Protein AF-C2L0D6-F1 (afdb_monomer_lite)

pLDDT: mean 72.46, std 16.94, range [34.91, 89.44]

Organism: NCBI:txid585501

Sequence (70 aa):
MIFWNLSRNEKPVIKEVDKMNNEIKIFEGNQIRSVWDNDKEEWYFSVVDVVGTLTDSKDPGAYWRKLNKD

Radius of gyration: 22.19 Å; chains: 1; bounding box: 40×68×31 Å

Structure (mmCIF, N/CA/C/O backbone):
data_AF-C2L0D6-F1
#
_entry.id   AF-C2L0D6-F1
#
loop_
_atom_site.group_PDB
_atom_site.id
_atom_site.type_symbol
_atom_site.label_atom_id
_atom_site.label_alt_id
_atom_site.label_comp_id
_atom_site.label_asym_id
_atom_site.label_entity_id
_atom_site.label_seq_id
_atom_site.pdbx_PDB_ins_code
_atom_site.Cartn_x
_atom_site.Cartn_y
_atom_site.Cartn_z
_atom_site.occupancy
_atom_site.B_iso_or_equiv
_atom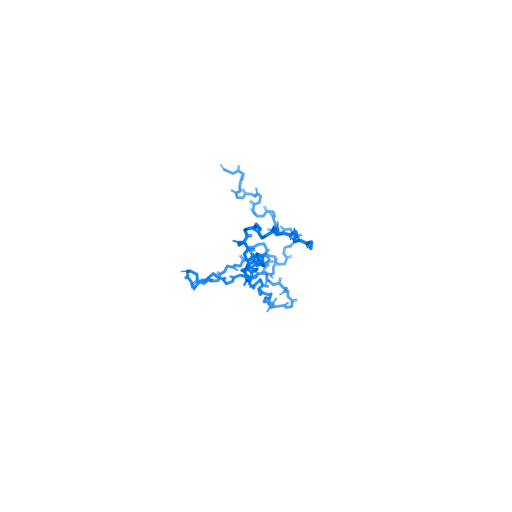_site.auth_seq_id
_atom_site.auth_comp_id
_atom_site.auth_asym_id
_atom_site.auth_atom_id
_atom_site.pdbx_PDB_model_num
ATOM 1 N N . MET A 1 1 ? 22.689 -59.072 -10.463 1.00 34.91 1 MET A N 1
ATOM 2 C CA . MET A 1 1 ? 22.029 -58.323 -11.550 1.00 34.91 1 MET A CA 1
ATOM 3 C C . MET A 1 1 ? 22.085 -56.857 -11.170 1.00 34.91 1 MET A C 1
ATOM 5 O O . MET A 1 1 ? 21.388 -56.432 -10.261 1.00 34.91 1 MET A O 1
ATOM 9 N N . ILE A 1 2 ? 23.058 -56.157 -11.744 1.00 39.53 2 ILE A N 1
ATOM 10 C CA . ILE A 1 2 ? 23.390 -54.764 -11.457 1.00 39.53 2 ILE A CA 1
ATOM 11 C C . ILE A 1 2 ? 22.650 -53.948 -12.513 1.00 39.53 2 ILE A C 1
ATOM 13 O O . ILE A 1 2 ? 22.962 -54.087 -13.691 1.00 39.53 2 ILE A O 1
ATOM 17 N N . PHE A 1 3 ? 21.686 -53.123 -12.114 1.00 37.47 3 PHE A N 1
ATOM 18 C CA . PHE A 1 3 ? 21.251 -52.005 -12.947 1.00 37.47 3 PHE A CA 1
ATOM 19 C C . PHE A 1 3 ? 21.633 -50.716 -12.236 1.00 37.47 3 PHE A C 1
ATOM 21 O O . PHE A 1 3 ? 20.955 -50.210 -11.348 1.00 37.47 3 PHE A O 1
ATOM 28 N N . TRP A 1 4 ? 22.816 -50.260 -12.627 1.00 43.97 4 TRP A N 1
ATOM 29 C CA . TRP A 1 4 ? 23.368 -48.943 -12.395 1.00 43.97 4 TRP A CA 1
ATOM 30 C C . TRP A 1 4 ? 22.616 -47.970 -13.309 1.00 43.97 4 TRP A C 1
ATOM 32 O O . TRP A 1 4 ? 22.676 -48.129 -14.525 1.00 43.97 4 TRP A O 1
ATOM 42 N N . ASN A 1 5 ? 21.919 -46.975 -12.760 1.00 47.94 5 ASN A N 1
ATOM 43 C CA . ASN A 1 5 ? 21.879 -45.664 -13.405 1.00 47.94 5 ASN A CA 1
ATOM 44 C C . ASN A 1 5 ? 21.601 -44.560 -12.382 1.00 47.94 5 ASN A C 1
ATOM 46 O O . ASN A 1 5 ? 20.479 -44.095 -12.194 1.00 47.94 5 ASN A O 1
ATOM 50 N N . LEU A 1 6 ? 22.680 -44.156 -11.723 1.00 48.69 6 LEU A N 1
ATOM 51 C CA . LEU A 1 6 ? 22.820 -42.831 -11.154 1.00 48.69 6 LEU A CA 1
ATOM 52 C C . LEU A 1 6 ? 23.075 -41.863 -12.322 1.00 48.69 6 LEU A C 1
ATOM 54 O O . LEU A 1 6 ? 24.187 -41.812 -12.842 1.00 48.69 6 LEU A O 1
ATOM 58 N N . SER A 1 7 ? 22.065 -41.088 -12.723 1.00 48.44 7 SER A N 1
ATOM 59 C CA . SER A 1 7 ? 22.262 -39.913 -13.576 1.00 48.44 7 SER A CA 1
ATOM 60 C C . SER A 1 7 ? 21.769 -38.662 -12.861 1.00 48.44 7 SER A C 1
ATOM 62 O O . SER A 1 7 ? 20.584 -38.517 -12.588 1.00 48.44 7 SER A O 1
ATOM 64 N N . ARG A 1 8 ? 22.743 -37.786 -12.588 1.00 45.88 8 ARG A N 1
ATOM 65 C CA . ARG A 1 8 ? 22.648 -36.367 -12.217 1.00 45.88 8 ARG A CA 1
ATOM 66 C C . ARG A 1 8 ? 21.850 -36.021 -10.962 1.00 45.88 8 ARG A C 1
ATOM 68 O O . ARG A 1 8 ? 20.673 -35.711 -10.996 1.00 45.88 8 ARG A O 1
ATOM 75 N N . ASN A 1 9 ? 22.582 -35.964 -9.854 1.00 53.03 9 ASN A N 1
ATOM 76 C CA . ASN A 1 9 ? 22.945 -34.719 -9.163 1.00 53.03 9 ASN A CA 1
ATOM 77 C C . ASN A 1 9 ? 22.192 -33.416 -9.542 1.00 53.03 9 ASN A C 1
ATOM 79 O O . ASN A 1 9 ? 22.827 -32.407 -9.834 1.00 53.03 9 ASN A O 1
ATOM 83 N N . GLU A 1 10 ? 20.866 -33.399 -9.481 1.00 56.03 10 GLU A N 1
ATOM 84 C CA . GLU A 1 10 ? 20.096 -32.173 -9.296 1.00 56.03 10 GLU A CA 1
ATOM 85 C C . GLU A 1 10 ? 19.325 -32.341 -7.991 1.00 56.03 10 GLU A C 1
ATOM 87 O O . GLU A 1 10 ? 18.431 -33.175 -7.856 1.00 56.03 10 GLU A O 1
ATOM 92 N N . LYS A 1 11 ? 19.785 -31.596 -6.982 1.00 55.38 11 LYS A N 1
ATOM 93 C CA . LYS A 1 11 ? 19.146 -31.422 -5.673 1.00 55.38 11 LYS A CA 1
ATOM 94 C C . LYS A 1 11 ? 17.636 -31.264 -5.894 1.00 55.38 11 LYS A C 1
ATOM 96 O O . LYS A 1 11 ? 17.284 -30.611 -6.879 1.00 55.38 11 LYS A O 1
ATOM 101 N N . PRO A 1 12 ? 16.741 -31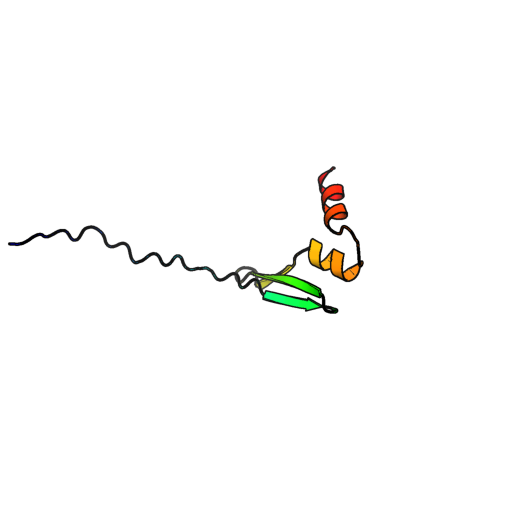.787 -5.030 1.00 45.44 12 PRO A N 1
ATOM 102 C CA . PRO A 1 12 ? 15.332 -31.455 -5.155 1.00 45.44 12 PRO A CA 1
ATOM 103 C C . PRO A 1 12 ? 15.236 -29.934 -5.130 1.00 45.44 12 PRO A C 1
ATOM 105 O O . PRO A 1 12 ? 15.501 -29.302 -4.109 1.00 45.44 12 PRO A O 1
ATOM 108 N N . VAL A 1 13 ? 14.917 -29.354 -6.284 1.00 53.47 13 VAL A N 1
ATOM 109 C CA . VAL A 1 13 ? 14.559 -27.954 -6.420 1.00 53.47 13 VAL A CA 1
ATOM 110 C C . VAL A 1 13 ? 13.173 -27.859 -5.791 1.00 53.47 13 VAL A C 1
ATOM 112 O O . VAL A 1 13 ? 12.160 -27.690 -6.466 1.00 53.47 13 VAL A O 1
ATOM 115 N N . ILE A 1 14 ? 13.118 -27.973 -4.462 1.00 51.75 14 ILE A N 1
ATOM 116 C CA . ILE A 1 14 ? 12.277 -27.053 -3.724 1.00 51.75 14 ILE A CA 1
ATOM 117 C C . ILE A 1 14 ? 12.821 -25.698 -4.147 1.00 51.75 14 ILE A C 1
ATOM 119 O O . ILE A 1 14 ? 13.839 -25.235 -3.647 1.00 51.75 14 ILE A O 1
ATOM 123 N N . LYS A 1 15 ? 12.238 -25.143 -5.218 1.00 50.19 15 LYS A N 1
ATOM 124 C CA . LYS A 1 15 ? 12.418 -23.739 -5.552 1.00 50.19 15 LYS A CA 1
ATOM 125 C C . LYS A 1 15 ? 12.212 -23.065 -4.218 1.00 50.19 15 LYS A C 1
ATOM 127 O O . LYS A 1 15 ? 11.167 -23.306 -3.609 1.00 50.19 15 LYS A O 1
ATOM 132 N N . GLU A 1 16 ? 13.240 -22.383 -3.729 1.00 51.19 16 GLU A N 1
ATOM 133 C CA . GLU A 1 16 ? 13.084 -21.426 -2.655 1.00 51.19 16 GLU A CA 1
ATOM 134 C C . GLU A 1 16 ? 11.816 -20.675 -3.027 1.00 51.19 16 GLU A C 1
ATOM 136 O O . GLU A 1 16 ? 11.756 -19.966 -4.033 1.00 51.19 16 GLU A O 1
ATOM 141 N N . VAL A 1 17 ? 10.730 -20.993 -2.319 1.00 49.53 17 VAL A N 1
ATOM 142 C CA . VAL A 1 17 ? 9.569 -20.133 -2.275 1.00 49.53 17 VAL A CA 1
ATOM 143 C C . VAL A 1 17 ? 10.163 -18.969 -1.534 1.00 49.53 17 VAL A C 1
ATOM 145 O O . VAL A 1 17 ? 10.193 -18.976 -0.304 1.00 49.53 17 VAL A O 1
ATOM 148 N N . ASP A 1 18 ? 10.800 -18.091 -2.303 1.00 50.81 18 ASP A N 1
ATOM 149 C CA . ASP A 1 18 ? 11.304 -16.842 -1.817 1.00 50.81 18 ASP A CA 1
ATOM 150 C C . ASP A 1 18 ? 10.045 -16.155 -1.347 1.00 50.81 18 ASP A C 1
ATOM 152 O O . ASP A 1 18 ? 9.128 -15.818 -2.108 1.00 50.81 18 ASP A O 1
ATOM 156 N N . LYS A 1 19 ? 9.885 -16.257 -0.038 1.00 48.88 19 LYS A N 1
ATOM 157 C CA . LYS A 1 19 ? 8.651 -16.006 0.655 1.00 48.88 19 LYS A CA 1
ATOM 158 C C . LYS A 1 19 ? 8.639 -14.496 0.748 1.00 48.88 19 LYS A C 1
ATOM 160 O O . LYS A 1 19 ? 8.946 -13.938 1.795 1.00 48.88 19 LYS A O 1
ATOM 165 N N . MET A 1 20 ? 8.319 -13.842 -0.370 1.00 51.78 20 MET A N 1
ATOM 166 C CA . MET A 1 20 ? 7.741 -12.510 -0.379 1.00 51.78 20 MET A CA 1
ATOM 167 C C . MET A 1 20 ? 6.494 -12.652 0.482 1.00 51.78 20 MET A C 1
ATOM 169 O O . MET A 1 20 ? 5.431 -13.077 0.024 1.00 51.78 20 MET A O 1
ATOM 173 N N . ASN A 1 21 ? 6.678 -12.472 1.788 1.00 56.91 21 ASN A N 1
ATOM 174 C CA . ASN A 1 21 ? 5.613 -12.502 2.760 1.00 56.91 21 ASN A CA 1
ATOM 175 C C . ASN A 1 21 ? 4.760 -11.292 2.398 1.00 56.91 21 ASN A C 1
ATOM 177 O O . ASN A 1 21 ? 5.067 -10.170 2.79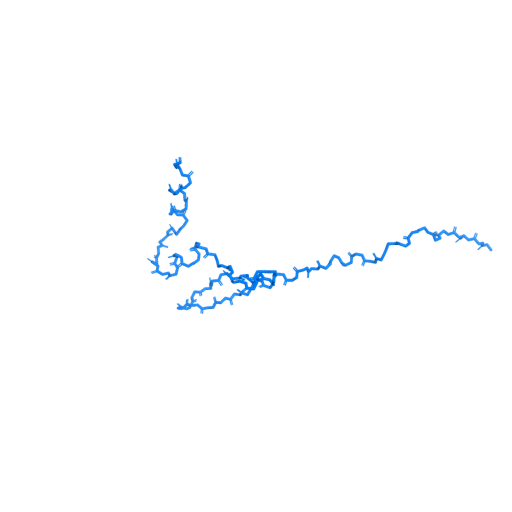1 1.00 56.91 21 ASN A O 1
ATOM 181 N N . ASN A 1 22 ? 3.738 -11.520 1.572 1.00 62.03 22 ASN A N 1
ATOM 182 C CA . ASN A 1 22 ? 2.688 -10.551 1.325 1.00 62.03 22 ASN A CA 1
ATOM 183 C C . ASN A 1 22 ? 1.941 -10.394 2.647 1.00 62.03 22 ASN A C 1
ATOM 185 O O . ASN A 1 22 ? 0.951 -11.078 2.915 1.00 62.03 22 ASN A O 1
ATOM 189 N N . GLU A 1 23 ? 2.491 -9.564 3.522 1.00 70.50 23 GLU A N 1
ATOM 190 C CA . GLU A 1 23 ? 1.910 -9.263 4.807 1.00 70.50 23 GLU A CA 1
ATOM 191 C C . GLU A 1 23 ? 0.672 -8.411 4.560 1.00 70.50 23 GLU A C 1
ATOM 193 O O . GLU A 1 23 ? 0.713 -7.351 3.931 1.00 70.50 23 GLU A O 1
ATOM 198 N N . ILE A 1 24 ? -0.466 -8.894 5.039 1.00 72.31 24 ILE A N 1
ATOM 199 C CA . ILE A 1 24 ? -1.702 -8.126 5.014 1.00 72.31 24 ILE A CA 1
ATOM 200 C C . ILE A 1 24 ? -1.696 -7.246 6.260 1.00 72.31 24 ILE A C 1
ATOM 202 O O . ILE A 1 24 ? -1.703 -7.755 7.382 1.00 72.31 24 ILE A O 1
ATOM 206 N N . LYS A 1 25 ? -1.677 -5.926 6.074 1.00 80.06 25 LYS A N 1
ATOM 207 C CA . LYS A 1 25 ? -1.848 -4.960 7.166 1.00 80.06 25 LYS A CA 1
ATOM 208 C C . LYS A 1 25 ? -3.317 -4.547 7.231 1.00 80.06 25 LYS A C 1
ATOM 210 O O . LYS A 1 25 ? -3.967 -4.434 6.196 1.00 80.06 25 LYS A O 1
ATOM 215 N N . ILE A 1 26 ? -3.851 -4.338 8.433 1.00 80.75 26 ILE A N 1
ATOM 216 C CA . ILE A 1 26 ? -5.233 -3.875 8.625 1.00 80.75 26 ILE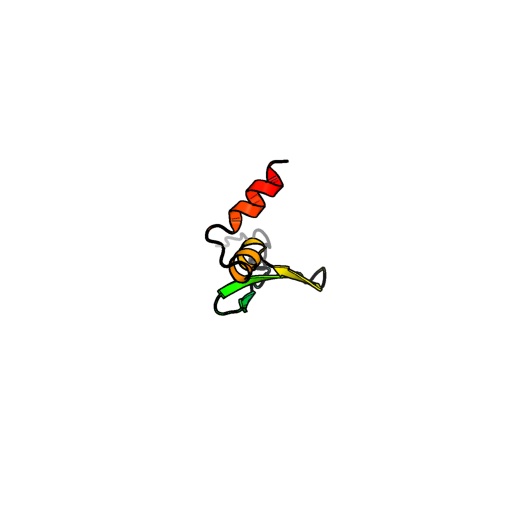 A CA 1
ATOM 217 C C . ILE A 1 26 ? -5.197 -2.386 8.962 1.00 80.75 26 ILE A C 1
ATOM 219 O O . ILE A 1 26 ? -4.507 -1.988 9.900 1.00 80.75 26 ILE A O 1
ATOM 223 N N . PHE A 1 27 ? -5.951 -1.580 8.222 1.00 79.44 27 PHE A N 1
ATOM 224 C CA . PHE A 1 27 ? -6.127 -0.151 8.462 1.00 79.44 27 PHE A CA 1
ATOM 225 C C . PHE A 1 27 ? -7.613 0.195 8.343 1.00 79.44 27 PHE A C 1
ATOM 227 O O . PHE A 1 27 ? -8.240 -0.157 7.351 1.00 79.44 27 PHE A O 1
ATOM 234 N N . GLU A 1 28 ? -8.192 0.814 9.375 1.00 78.38 28 GLU A N 1
ATOM 235 C CA . GLU A 1 28 ? -9.633 1.142 9.445 1.00 78.38 28 GLU A CA 1
ATOM 236 C C . GLU A 1 28 ? -10.576 -0.043 9.140 1.00 78.38 28 GLU A C 1
ATOM 238 O O . GLU A 1 28 ? -11.668 0.112 8.608 1.00 78.38 28 GLU A O 1
ATOM 243 N N . GLY A 1 29 ? -10.151 -1.264 9.484 1.00 82.06 29 GLY A N 1
ATOM 244 C CA . GLY A 1 29 ? -10.899 -2.495 9.195 1.00 82.06 29 GLY A CA 1
ATOM 245 C C . GLY A 1 29 ? -10.718 -3.030 7.770 1.00 82.06 29 GLY A C 1
ATOM 246 O O . GLY A 1 29 ? -11.139 -4.151 7.488 1.00 82.06 29 GLY A O 1
ATOM 247 N N . ASN A 1 30 ? -10.028 -2.290 6.903 1.00 82.06 30 ASN A N 1
ATOM 248 C CA . ASN A 1 30 ? -9.702 -2.683 5.540 1.00 82.06 30 ASN A CA 1
ATOM 249 C C . ASN A 1 30 ? -8.325 -3.357 5.468 1.00 82.06 30 ASN A C 1
ATOM 251 O O . ASN A 1 30 ? -7.376 -2.987 6.162 1.00 82.06 30 ASN A O 1
ATOM 255 N N . GLN A 1 31 ? -8.219 -4.384 4.626 1.00 86.25 31 GLN A N 1
ATOM 256 C CA . GLN A 1 31 ? -6.979 -5.123 4.400 1.00 86.25 31 GLN A CA 1
ATOM 257 C C . GLN A 1 31 ? -6.164 -4.460 3.286 1.00 86.25 31 GLN A C 1
ATOM 259 O O . GLN A 1 31 ? -6.612 -4.383 2.145 1.00 86.25 31 GLN A O 1
ATOM 264 N N . ILE A 1 32 ? -4.947 -4.027 3.610 1.00 89.44 32 ILE A N 1
ATOM 265 C CA . ILE A 1 32 ? -3.989 -3.446 2.669 1.00 89.44 32 ILE A CA 1
ATOM 266 C C . ILE A 1 32 ? -2.900 -4.478 2.387 1.00 89.44 32 ILE A C 1
ATOM 268 O O . ILE A 1 32 ? -2.224 -4.962 3.301 1.00 89.44 32 ILE A O 1
ATOM 272 N N . ARG A 1 33 ? -2.710 -4.809 1.105 1.00 89.31 33 ARG A N 1
ATOM 273 C CA . ARG A 1 33 ? -1.609 -5.674 0.668 1.00 89.31 33 ARG A CA 1
ATOM 274 C C . ARG A 1 33 ? -0.283 -4.929 0.787 1.00 89.31 33 ARG A C 1
ATOM 276 O O . ARG A 1 33 ? -0.130 -3.852 0.203 1.00 89.31 33 ARG A O 1
ATOM 283 N N . SER A 1 34 ? 0.667 -5.527 1.504 1.00 88.75 34 SER A N 1
ATOM 284 C CA . SER A 1 34 ? 2.035 -5.027 1.625 1.00 88.75 34 SER A CA 1
ATOM 285 C C . SER A 1 34 ? 3.058 -6.118 1.334 1.00 88.75 34 SER A C 1
ATOM 287 O O . SER A 1 34 ? 2.781 -7.301 1.526 1.00 88.75 34 SER A O 1
ATOM 289 N N . VAL A 1 35 ? 4.224 -5.711 0.846 1.00 88.62 35 VAL A N 1
ATOM 290 C CA . VAL A 1 35 ? 5.361 -6.581 0.545 1.00 88.62 35 VAL A CA 1
ATOM 291 C C . VAL A 1 35 ? 6.612 -5.932 1.107 1.00 88.62 35 VAL A C 1
ATOM 293 O O . VAL A 1 35 ? 6.831 -4.737 0.907 1.00 88.62 35 VAL A O 1
ATOM 296 N N . TRP A 1 36 ? 7.418 -6.722 1.802 1.00 86.56 36 TRP A N 1
ATOM 297 C CA . TRP A 1 36 ? 8.745 -6.311 2.232 1.00 86.56 36 TRP A CA 1
ATOM 298 C C . TRP A 1 36 ? 9.780 -6.668 1.162 1.00 86.56 36 TRP A C 1
ATOM 300 O O . TRP A 1 36 ? 9.833 -7.820 0.724 1.00 86.56 36 TRP A O 1
ATOM 310 N N . ASP A 1 37 ? 10.586 -5.691 0.753 1.00 85.69 37 ASP A N 1
ATOM 311 C CA . ASP A 1 37 ? 11.743 -5.877 -0.123 1.00 85.69 37 ASP A CA 1
ATOM 312 C C . ASP A 1 37 ? 13.015 -5.857 0.739 1.00 85.69 37 ASP A C 1
ATOM 314 O O . ASP A 1 37 ? 13.393 -4.818 1.283 1.00 85.69 37 ASP A O 1
ATOM 318 N N . ASN A 1 38 ? 13.653 -7.024 0.893 1.00 86.62 38 ASN A N 1
ATOM 319 C CA . ASN A 1 38 ? 14.874 -7.169 1.692 1.00 86.62 38 ASN A CA 1
ATOM 320 C C . ASN A 1 38 ? 16.089 -6.477 1.060 1.00 86.62 38 ASN A C 1
ATOM 322 O O . ASN A 1 38 ? 16.985 -6.079 1.795 1.00 86.62 38 ASN A O 1
ATOM 326 N N . ASP A 1 39 ? 16.138 -6.342 -0.268 1.00 88.81 39 ASP A N 1
ATOM 327 C CA . ASP A 1 39 ? 17.312 -5.802 -0.962 1.00 88.81 39 ASP A CA 1
ATOM 328 C C . ASP A 1 39 ? 17.393 -4.282 -0.814 1.00 88.81 39 ASP A C 1
ATOM 330 O O . ASP A 1 39 ? 18.480 -3.704 -0.766 1.00 88.81 39 ASP A O 1
ATOM 334 N N . LYS A 1 40 ? 16.231 -3.631 -0.748 1.00 88.62 40 LYS A N 1
ATOM 335 C CA . LYS A 1 40 ? 16.115 -2.176 -0.591 1.00 88.62 40 LYS A CA 1
ATOM 336 C C . LYS A 1 40 ? 15.785 -1.739 0.831 1.00 88.62 40 LYS A C 1
ATOM 338 O O . LYS A 1 40 ? 15.815 -0.544 1.097 1.00 88.62 40 LYS A O 1
ATOM 343 N N . GLU A 1 41 ? 15.468 -2.683 1.716 1.00 88.50 41 GLU A N 1
ATOM 344 C CA . GLU A 1 41 ? 14.949 -2.422 3.065 1.00 88.50 41 GLU A CA 1
ATOM 345 C C . GLU A 1 41 ? 13.706 -1.508 3.046 1.00 88.50 41 GLU A C 1
ATOM 347 O O . GLU A 1 41 ? 13.531 -0.616 3.880 1.00 88.50 41 GLU A O 1
ATOM 352 N N . GLU A 1 42 ? 12.819 -1.731 2.071 1.00 88.94 42 GLU A N 1
ATOM 353 C CA . GLU A 1 42 ? 11.657 -0.884 1.791 1.00 88.94 42 GLU A CA 1
ATOM 354 C C . GLU A 1 42 ? 10.337 -1.665 1.828 1.00 88.94 42 GLU A C 1
ATOM 356 O O . GLU A 1 42 ? 10.253 -2.849 1.490 1.00 88.94 42 GLU A O 1
ATOM 361 N N . TRP A 1 43 ? 9.260 -0.958 2.185 1.00 87.88 43 TRP A N 1
ATOM 362 C CA . TRP A 1 43 ? 7.895 -1.473 2.102 1.00 87.88 43 TRP A CA 1
ATOM 363 C C . TRP A 1 43 ? 7.209 -1.039 0.811 1.00 87.88 43 TRP A C 1
ATOM 365 O O . TRP A 1 43 ? 7.142 0.148 0.489 1.00 87.88 43 TRP A O 1
ATOM 375 N N . TYR A 1 44 ? 6.585 -2.000 0.139 1.00 86.56 44 TYR A N 1
ATOM 376 C CA . TYR A 1 44 ? 5.738 -1.774 -1.023 1.00 86.56 44 TYR A CA 1
ATOM 377 C C . TYR A 1 44 ? 4.279 -2.020 -0.650 1.00 86.56 44 TYR A C 1
ATOM 379 O O . TYR A 1 44 ? 3.942 -3.050 -0.070 1.00 86.56 44 TYR A O 1
ATOM 387 N N . PHE A 1 45 ? 3.400 -1.087 -1.010 1.00 88.69 45 PHE A N 1
ATOM 388 C CA . PHE A 1 45 ? 1.963 -1.172 -0.743 1.00 88.69 45 PHE A CA 1
ATOM 389 C C . PHE A 1 45 ? 1.156 -1.143 -2.040 1.00 88.69 45 PHE A C 1
ATOM 391 O O . PHE A 1 45 ? 1.532 -0.491 -3.015 1.00 88.69 45 PHE A O 1
ATOM 398 N N . SER A 1 46 ? 0.004 -1.815 -2.042 1.00 87.69 46 SER A N 1
ATOM 399 C CA . SER A 1 46 ? -0.959 -1.702 -3.140 1.00 87.69 46 SER A CA 1
ATOM 400 C C . SER A 1 46 ? -1.583 -0.305 -3.173 1.00 87.69 46 SER A C 1
ATOM 402 O O . SER A 1 46 ? -2.383 0.052 -2.308 1.00 87.69 46 SER A O 1
ATOM 404 N N . VAL A 1 47 ? -1.272 0.466 -4.218 1.00 86.00 47 VAL A N 1
ATOM 405 C CA . VAL A 1 47 ? -1.837 1.811 -4.435 1.00 86.00 47 VAL A CA 1
ATOM 406 C C . VAL A 1 47 ? -3.366 1.779 -4.480 1.00 86.00 47 VAL A C 1
ATOM 408 O O . VAL A 1 47 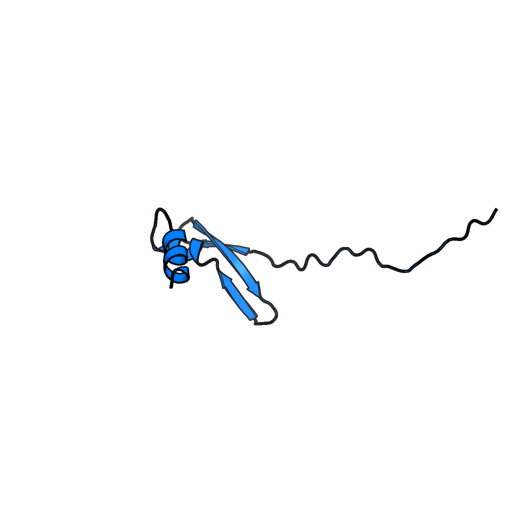? -4.018 2.649 -3.913 1.00 86.00 47 VAL A O 1
ATOM 411 N N . VAL A 1 48 ? -3.952 0.756 -5.108 1.00 86.69 48 VAL A N 1
ATOM 412 C CA . VAL A 1 48 ? -5.413 0.620 -5.227 1.00 86.69 48 VAL A CA 1
ATOM 413 C C . VAL A 1 48 ? -6.066 0.426 -3.857 1.00 86.69 48 VAL A C 1
ATOM 415 O O . VAL A 1 48 ? -7.108 1.023 -3.598 1.00 86.69 48 VAL A O 1
ATOM 418 N N . ASP A 1 49 ? -5.447 -0.363 -2.975 1.00 86.69 49 ASP A N 1
ATOM 419 C CA . ASP A 1 49 ? -6.006 -0.666 -1.651 1.00 86.69 49 ASP A CA 1
ATOM 420 C C . ASP A 1 49 ? -5.899 0.561 -0.736 1.00 86.69 49 ASP A C 1
ATOM 422 O O . ASP A 1 49 ? -6.846 0.888 -0.022 1.00 86.69 49 ASP A O 1
ATOM 426 N N . VAL A 1 50 ? -4.772 1.281 -0.804 1.00 87.62 50 VAL A N 1
ATOM 427 C CA . VAL A 1 50 ? -4.556 2.531 -0.063 1.00 87.62 50 VAL A CA 1
ATOM 428 C C . VAL A 1 50 ? -5.553 3.598 -0.507 1.00 87.62 50 VAL A C 1
ATOM 430 O O . VAL A 1 50 ? -6.238 4.182 0.327 1.00 87.62 50 VAL A O 1
ATOM 433 N N . VAL A 1 51 ? -5.689 3.828 -1.817 1.00 87.25 51 VAL A N 1
ATOM 434 C CA . VAL A 1 51 ? -6.647 4.809 -2.348 1.00 87.25 51 VAL A CA 1
ATOM 435 C C . VAL A 1 51 ? -8.074 4.413 -1.985 1.00 87.25 51 VAL A C 1
ATOM 437 O O . VAL A 1 51 ? -8.828 5.260 -1.518 1.00 87.25 51 VAL A O 1
ATOM 440 N N . GLY A 1 52 ? -8.447 3.142 -2.154 1.00 88.31 52 GLY A N 1
ATOM 441 C CA . GLY A 1 52 ? -9.780 2.653 -1.799 1.00 88.31 52 GLY A CA 1
ATOM 442 C C . GLY A 1 52 ? -10.110 2.875 -0.327 1.00 8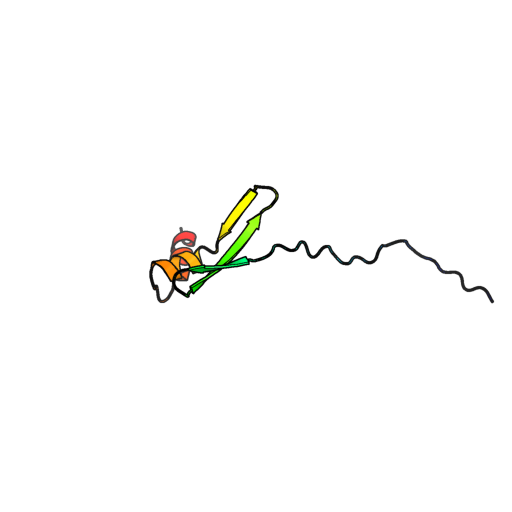8.31 52 GLY A C 1
ATOM 443 O O . GLY A 1 52 ? -11.177 3.396 -0.026 1.00 88.31 52 GLY A O 1
ATOM 444 N N . THR A 1 53 ? -9.164 2.566 0.561 1.00 89.19 53 THR A N 1
ATOM 445 C CA . THR A 1 53 ? -9.337 2.709 2.011 1.00 89.19 53 THR A CA 1
ATOM 446 C C . THR A 1 53 ? -9.406 4.171 2.451 1.00 89.19 53 THR A C 1
ATOM 448 O O . THR A 1 53 ? -10.228 4.510 3.285 1.00 89.19 53 THR A O 1
ATOM 451 N N . LEU A 1 54 ? -8.577 5.055 1.885 1.00 87.94 54 LEU A N 1
ATOM 452 C CA . LEU A 1 54 ? -8.529 6.465 2.299 1.00 87.94 54 LEU A CA 1
ATOM 453 C C . LEU A 1 54 ? -9.636 7.332 1.690 1.00 87.94 54 LEU A C 1
ATOM 455 O O . LEU A 1 54 ? -9.893 8.429 2.181 1.00 87.94 54 LEU A O 1
ATOM 459 N N . THR A 1 55 ? -10.232 6.903 0.575 1.00 86.44 55 THR A N 1
ATOM 460 C CA . THR A 1 55 ? -11.212 7.716 -0.167 1.00 86.44 55 THR A CA 1
ATOM 461 C C . THR A 1 55 ? -12.624 7.144 -0.154 1.00 86.44 55 THR A C 1
ATOM 463 O O . THR A 1 55 ? -13.518 7.781 -0.711 1.00 86.44 55 THR A O 1
ATOM 466 N N . ASP A 1 56 ? -12.822 5.944 0.407 1.00 82.69 56 ASP A N 1
ATOM 467 C CA . ASP A 1 56 ? -14.066 5.161 0.312 1.00 82.69 56 ASP A CA 1
ATOM 468 C C . ASP A 1 56 ? -14.620 5.087 -1.126 1.00 82.69 56 ASP A C 1
ATOM 470 O O . ASP A 1 56 ? -15.829 5.008 -1.380 1.00 82.69 56 ASP A O 1
ATOM 474 N N . SER A 1 57 ? -13.724 5.160 -2.114 1.00 79.19 57 SER A N 1
ATOM 475 C CA . SER A 1 57 ? -14.111 5.231 -3.516 1.00 79.19 57 SER A CA 1
ATOM 476 C C . SER A 1 57 ? -14.738 3.915 -3.962 1.00 79.19 57 SER A C 1
ATOM 478 O O . SER A 1 57 ? -14.198 2.834 -3.735 1.00 79.19 57 SER A O 1
ATOM 480 N N . LYS A 1 58 ? -15.856 4.009 -4.690 1.00 80.69 58 LYS A N 1
ATOM 481 C CA . LYS A 1 58 ? -16.517 2.845 -5.301 1.00 80.69 58 LYS A CA 1
ATOM 482 C C . LYS A 1 58 ? -15.691 2.190 -6.416 1.00 80.69 58 LYS A C 1
ATOM 484 O O . LYS A 1 58 ? -15.928 1.027 -6.722 1.00 80.69 58 LYS A O 1
ATOM 489 N N . ASP A 1 59 ? -14.757 2.917 -7.034 1.00 83.44 59 ASP A N 1
ATOM 490 C CA . ASP A 1 59 ? -13.832 2.379 -8.045 1.00 83.44 59 ASP A CA 1
ATOM 491 C C . ASP A 1 59 ? -12.435 3.014 -7.895 1.00 83.44 59 ASP A C 1
ATOM 493 O O . ASP A 1 59 ? -12.077 3.940 -8.631 1.00 83.44 59 ASP A O 1
ATOM 497 N N . PRO A 1 60 ? -11.611 2.540 -6.944 1.00 81.00 60 PRO A N 1
ATOM 498 C CA . PRO A 1 60 ? -10.263 3.068 -6.729 1.00 81.00 60 PRO A CA 1
ATOM 499 C C . PRO A 1 60 ? -9.319 2.807 -7.917 1.00 81.00 60 PRO A C 1
ATOM 501 O O . PRO A 1 60 ? -8.339 3.527 -8.104 1.00 81.00 60 PRO A O 1
ATOM 504 N N . GLY A 1 61 ? -9.629 1.829 -8.779 1.00 82.06 61 GLY A N 1
ATOM 505 C CA . GLY A 1 61 ? -8.864 1.548 -9.997 1.00 82.06 61 GLY A CA 1
ATOM 506 C C . GLY A 1 61 ? -9.061 2.587 -11.107 1.00 82.06 61 GLY A C 1
ATOM 507 O O . GLY A 1 61 ? -8.235 2.670 -12.021 1.00 82.06 61 GLY A O 1
ATOM 508 N N . ALA A 1 62 ? -10.116 3.408 -11.038 1.00 83.25 62 ALA A N 1
ATOM 509 C CA . ALA A 1 62 ? -10.392 4.448 -12.029 1.00 83.25 62 ALA A CA 1
ATOM 510 C C . ALA A 1 62 ? -9.261 5.481 -12.134 1.00 83.25 62 ALA A C 1
ATOM 512 O O . ALA A 1 62 ? -8.950 5.941 -13.234 1.00 83.25 62 ALA A O 1
ATOM 513 N N . TYR A 1 63 ? -8.616 5.803 -11.010 1.00 77.62 63 TYR A N 1
ATOM 514 C CA . TYR A 1 63 ? -7.500 6.745 -10.968 1.00 77.62 63 TYR A CA 1
ATOM 515 C C . TYR A 1 63 ? -6.315 6.260 -11.814 1.00 77.62 63 TYR A C 1
ATOM 517 O O . TYR A 1 63 ? -5.825 6.984 -12.679 1.00 77.62 63 TYR A O 1
ATOM 525 N N . TRP A 1 64 ? -5.930 4.992 -11.655 1.00 78.81 64 TRP A N 1
ATOM 526 C CA . TRP A 1 64 ? -4.839 4.378 -12.415 1.00 78.81 64 TRP A CA 1
ATOM 527 C C . TRP A 1 64 ? -5.117 4.328 -13.923 1.00 78.81 64 TRP A C 1
ATOM 529 O O . TRP A 1 64 ? -4.237 4.607 -14.735 1.00 78.81 64 TRP A O 1
ATOM 539 N N . ARG A 1 65 ? -6.366 4.039 -14.319 1.00 82.62 65 ARG A N 1
ATOM 540 C CA . ARG A 1 65 ? -6.774 4.056 -15.738 1.00 82.62 65 ARG A CA 1
ATOM 541 C C . ARG A 1 65 ? -6.665 5.446 -16.359 1.00 82.62 65 ARG A C 1
ATOM 543 O O . ARG A 1 65 ? -6.444 5.541 -17.560 1.00 82.62 65 ARG A O 1
ATOM 550 N N . LYS A 1 66 ? -6.859 6.504 -15.565 1.00 79.88 66 LYS A N 1
ATOM 551 C CA . LYS A 1 66 ? -6.740 7.886 -16.035 1.00 79.88 66 LYS A CA 1
ATOM 552 C C . LYS A 1 66 ? -5.283 8.317 -16.179 1.00 79.88 66 LYS A C 1
ATOM 554 O O . LYS A 1 66 ? -4.977 8.985 -17.152 1.00 79.88 66 LYS A O 1
ATOM 559 N N . LEU A 1 67 ? -4.409 7.882 -15.271 1.00 78.75 67 LEU A N 1
ATOM 560 C CA . LEU A 1 67 ? -2.972 8.165 -15.338 1.00 78.75 67 LEU A CA 1
ATOM 561 C C . LEU A 1 67 ? -2.263 7.488 -16.522 1.00 78.75 67 LEU A C 1
ATOM 563 O O . LEU A 1 67 ? -1.375 8.088 -17.103 1.00 78.75 67 LEU A O 1
ATOM 567 N N . ASN A 1 68 ? -2.658 6.269 -16.904 1.00 72.81 68 ASN A N 1
ATOM 568 C CA . ASN A 1 68 ? -2.031 5.535 -18.019 1.00 72.81 68 ASN A CA 1
ATOM 569 C C . ASN A 1 68 ? -2.575 5.902 -19.408 1.00 72.81 68 ASN A C 1
ATOM 571 O O . ASN A 1 68 ? -2.275 5.213 -20.385 1.00 72.81 68 ASN A O 1
ATOM 575 N N . LYS A 1 69 ? -3.475 6.884 -19.489 1.00 70.12 69 LYS A N 1
ATOM 576 C CA . LYS A 1 69 ? -4.134 7.255 -20.745 1.00 70.12 69 LYS A CA 1
ATOM 577 C C . LYS A 1 69 ? -3.416 8.391 -21.483 1.00 70.12 69 LYS A C 1
ATOM 579 O O . LYS A 1 69 ? -3.748 8.628 -22.644 1.00 70.12 69 LYS A O 1
ATOM 584 N N . ASP A 1 70 ? -2.460 9.036 -20.827 1.00 57.53 70 ASP A N 1
ATOM 585 C CA . ASP A 1 70 ? -1.605 10.087 -21.384 1.00 57.53 70 ASP A CA 1
ATOM 586 C C . ASP A 1 70 ? -0.256 9.503 -21.838 1.00 57.53 70 ASP A C 1
ATOM 588 O O . ASP A 1 70 ? 0.276 9.994 -22.860 1.00 57.53 70 ASP A O 1
#

Secondary structure (DSSP, 8-state):
---------------------EEEEEETTEEEEEEEETTTTEEEE-HHHHHHHHH--S-THHHHHHHTT-

Foldseek 3Di:
DDDDDDDDDDDPPPPPVVCQPQDFDADPNFTWTWGQDPVVRDIDTDQLSVQCVVPVDPGSCVVVVVVVPD